Protein AF-A0A7L1NA66-F1 (afdb_monomer)

InterPro domains:
  IPR046466 Borealin, C-terminal [PF10512] (30-76)

Secondary structure (DSSP, 8-state):
-------------S-S--------TTS-----PPEEEEEBTTS-EEEEETTS-PPPPGGGB-HHHHHHHHHHHHH-

Nearest PDB structures (foldseek):
  6vw0-assembly1_J  TM=3.523E-01  e=4.925E+00  Mycobacterium tuberculosis
  9c3c-assembly1_d  TM=2.688E-01  e=2.893E+00  Oryctolagus cuniculus
  2myy-assembly1_A  TM=3.309E-01  e=9.577E+00  Mycobacterium marinum M
  8r3m-assembly1_J  TM=2.861E-01  e=8.384E+00  Mycolicibacterium smegmatis MC2 155

Structure (mmCIF, N/CA/C/O backbone):
data_AF-A0A7L1NA66-F1
#
_entry.id   AF-A0A7L1NA66-F1
#
loop_
_atom_site.group_PDB
_atom_site.id
_atom_site.type_symbol
_atom_site.label_atom_id
_atom_site.label_alt_id
_atom_site.label_comp_id
_atom_site.label_asym_id
_atom_site.label_entity_id
_atom_site.label_seq_id
_atom_site.pdbx_PDB_ins_code
_atom_site.Cartn_x
_atom_site.Cartn_y
_atom_site.Cartn_z
_atom_site.occupancy
_atom_site.B_iso_or_equiv
_atom_site.auth_seq_id
_atom_site.auth_comp_id
_atom_site.auth_asym_id
_atom_site.auth_atom_id
_atom_site.pdbx_PDB_model_num
ATOM 1 N N . ALA A 1 1 ? 15.228 11.703 36.496 1.00 41.34 1 ALA A N 1
ATOM 2 C CA . ALA A 1 1 ? 15.814 10.963 35.361 1.00 41.34 1 ALA A CA 1
ATOM 3 C C . ALA A 1 1 ? 14.854 11.019 34.175 1.00 41.34 1 ALA A C 1
ATOM 5 O O . ALA A 1 1 ? 13.756 10.488 34.269 1.00 41.34 1 ALA A O 1
ATOM 6 N N . ARG A 1 2 ? 15.223 11.714 33.095 1.00 29.23 2 ARG A N 1
ATOM 7 C CA . ARG A 1 2 ? 14.551 11.633 31.790 1.00 29.23 2 ARG A CA 1
ATOM 8 C C . ARG A 1 2 ? 15.650 11.479 30.743 1.00 29.23 2 ARG A C 1
ATOM 10 O O . ARG A 1 2 ? 16.411 12.416 30.537 1.00 29.23 2 ARG A O 1
ATOM 17 N N . LEU A 1 3 ? 15.771 10.294 30.147 1.00 40.97 3 LEU A N 1
ATOM 18 C CA . LEU A 1 3 ? 16.631 10.092 28.983 1.00 40.97 3 LEU A CA 1
ATOM 19 C C . LEU A 1 3 ? 15.873 10.596 27.756 1.00 40.97 3 LEU A C 1
ATOM 21 O O . LEU A 1 3 ? 14.933 9.955 27.293 1.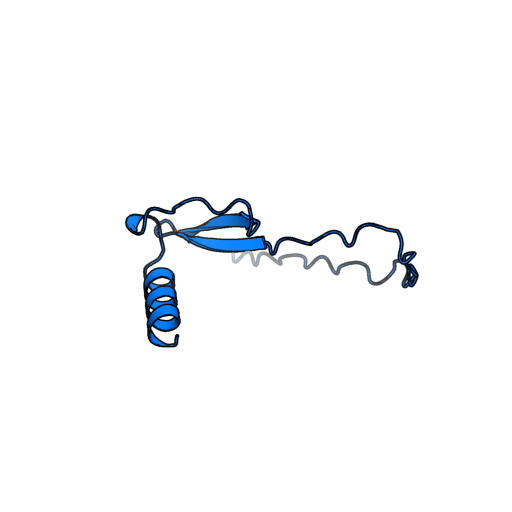00 40.97 3 LEU A O 1
ATOM 25 N N . GLN A 1 4 ? 16.262 11.762 27.251 1.00 44.22 4 GLN A N 1
ATOM 26 C CA . GLN A 1 4 ? 15.885 12.181 25.909 1.00 44.22 4 GLN A CA 1
ATOM 27 C C . GLN A 1 4 ? 16.799 11.435 24.932 1.00 44.22 4 GLN A C 1
ATOM 29 O O . GLN A 1 4 ? 17.993 11.715 24.850 1.00 44.22 4 GLN A O 1
ATOM 34 N N . GLN A 1 5 ? 16.255 10.435 24.236 1.00 45.00 5 GLN A N 1
ATOM 35 C CA . GLN A 1 5 ? 16.927 9.802 23.105 1.00 45.00 5 GLN A CA 1
ATOM 36 C C . GLN A 1 5 ? 16.953 10.792 21.939 1.00 45.00 5 GLN A C 1
ATOM 38 O O . GLN A 1 5 ? 16.003 10.918 21.169 1.00 45.00 5 GLN A O 1
ATOM 43 N N . THR A 1 6 ? 18.063 11.513 21.831 1.00 42.31 6 TH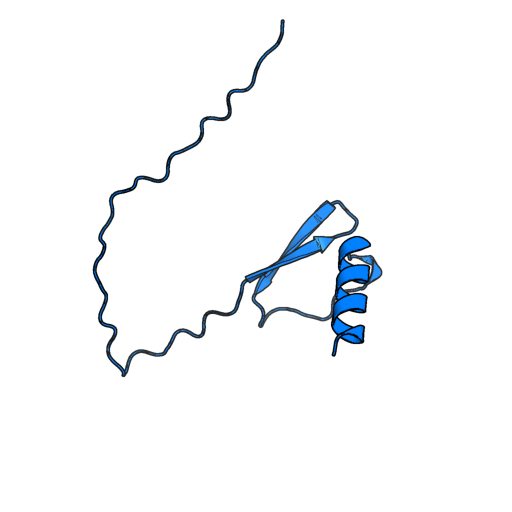R A N 1
ATOM 44 C CA . THR A 1 6 ? 18.443 12.258 20.634 1.00 42.31 6 THR A CA 1
ATOM 45 C C . THR A 1 6 ? 18.683 11.253 19.512 1.00 42.31 6 THR A C 1
ATOM 47 O O . THR A 1 6 ? 19.711 10.581 19.471 1.00 42.31 6 THR A O 1
ATOM 50 N N . VAL A 1 7 ? 17.719 11.121 18.603 1.00 47.28 7 VAL A N 1
ATOM 51 C CA . VAL A 1 7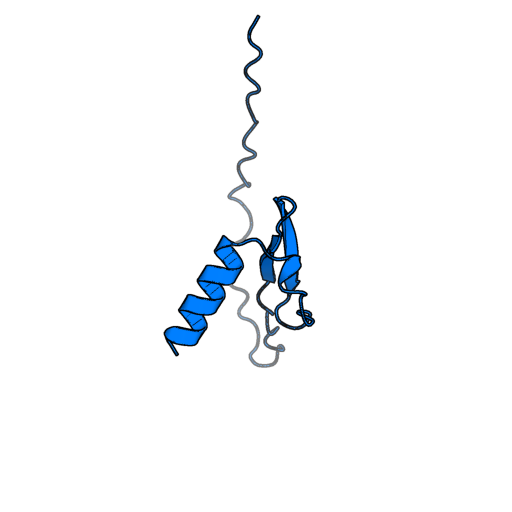 ? 17.919 10.410 17.338 1.00 47.28 7 VAL A CA 1
ATOM 52 C C . VAL A 1 7 ? 18.862 11.261 16.492 1.00 47.28 7 VAL A C 1
ATOM 54 O O . VAL A 1 7 ? 18.481 12.308 15.967 1.00 47.28 7 VAL A O 1
ATOM 57 N N . SER A 1 8 ? 20.115 10.823 16.394 1.00 47.09 8 SER A N 1
ATOM 58 C CA . SER A 1 8 ? 21.110 11.372 15.478 1.00 47.09 8 SER A CA 1
ATOM 59 C C . SER A 1 8 ? 20.587 11.270 14.046 1.00 47.09 8 SER A C 1
ATOM 61 O O . SER A 1 8 ? 20.616 10.208 13.428 1.00 47.09 8 SER A O 1
ATOM 63 N N . ARG A 1 9 ? 20.082 12.385 13.513 1.00 53.38 9 ARG A N 1
ATOM 64 C CA . ARG A 1 9 ? 19.735 12.528 12.097 1.00 53.38 9 ARG A CA 1
ATOM 65 C C . ARG A 1 9 ? 21.019 12.428 11.280 1.00 53.38 9 ARG A C 1
ATOM 67 O O . ARG A 1 9 ? 21.796 13.378 11.230 1.00 53.38 9 ARG A O 1
ATOM 74 N N . THR A 1 10 ? 21.240 11.292 10.631 1.00 48.66 10 THR A N 1
ATOM 75 C CA . THR A 1 10 ? 22.266 11.174 9.596 1.00 48.66 10 THR A CA 1
ATOM 76 C C . THR A 1 10 ? 21.854 12.071 8.431 1.00 48.66 10 THR A C 1
ATOM 78 O O . THR A 1 10 ? 20.889 11.795 7.723 1.00 48.66 10 THR A O 1
ATOM 81 N N . VAL A 1 11 ? 22.550 13.194 8.270 1.00 55.06 11 VAL A N 1
ATOM 82 C CA . VAL A 1 11 ? 22.444 14.044 7.082 1.00 55.06 11 VAL A CA 1
ATOM 83 C C . VAL A 1 11 ? 22.996 13.224 5.913 1.00 55.06 11 VAL A C 1
ATOM 85 O O . VAL A 1 11 ? 24.160 12.824 5.983 1.00 55.06 11 VAL A O 1
ATOM 88 N N . PRO A 1 12 ? 22.221 12.928 4.854 1.00 46.91 12 PRO A N 1
ATOM 89 C CA . PRO A 1 12 ? 22.799 12.289 3.686 1.00 46.91 12 PRO A CA 1
ATOM 90 C C . PRO A 1 12 ? 23.799 13.275 3.086 1.00 46.91 12 PRO A C 1
ATOM 92 O O . PRO A 1 12 ? 23.457 14.415 2.771 1.00 46.91 12 PRO A O 1
ATOM 95 N N . THR A 1 13 ? 25.057 12.848 3.002 1.00 51.88 13 THR A N 1
ATOM 96 C CA . THR A 1 13 ? 26.169 13.587 2.412 1.00 51.88 13 THR A CA 1
ATOM 97 C C . THR A 1 13 ? 25.759 14.149 1.050 1.00 51.88 13 THR A C 1
ATOM 99 O O . THR A 1 13 ? 25.723 13.441 0.045 1.00 51.88 13 THR A O 1
ATOM 102 N N . SER A 1 14 ? 25.443 15.445 1.021 1.00 59.66 14 SER A N 1
ATOM 103 C CA . SER A 1 14 ? 25.274 16.239 -0.194 1.00 59.66 14 SER A CA 1
ATOM 104 C C . SER A 1 14 ? 26.643 16.388 -0.851 1.00 59.66 14 SER A C 1
ATOM 106 O O . SER A 1 14 ? 27.356 17.364 -0.628 1.00 59.66 14 SER A O 1
ATOM 108 N N . GLY A 1 15 ? 27.049 15.379 -1.615 1.00 56.94 15 GLY A N 1
ATOM 109 C CA . GLY A 1 15 ? 28.369 15.375 -2.229 1.00 56.94 15 GLY A CA 1
ATOM 110 C C . GLY A 1 15 ? 28.676 14.105 -3.002 1.00 56.94 15 GLY A C 1
ATOM 111 O O . GLY A 1 15 ? 29.662 13.442 -2.701 1.00 56.94 15 GLY A O 1
ATOM 112 N N . ARG A 1 16 ? 27.869 13.748 -4.012 1.00 55.19 16 ARG A N 1
ATOM 113 C CA . ARG A 1 16 ? 28.358 12.843 -5.063 1.00 55.19 16 ARG A CA 1
ATOM 114 C C . ARG A 1 16 ? 27.659 13.052 -6.410 1.00 55.19 16 ARG A C 1
ATOM 116 O O . ARG A 1 16 ? 26.503 12.702 -6.588 1.00 55.19 16 ARG A O 1
ATOM 123 N N . ALA A 1 17 ? 28.430 13.643 -7.324 1.00 52.53 17 ALA A N 1
ATOM 124 C CA . ALA A 1 17 ? 28.326 13.648 -8.783 1.00 52.53 17 ALA A CA 1
ATOM 125 C C . ALA A 1 17 ? 26.930 13.842 -9.410 1.00 52.53 17 ALA A C 1
ATOM 127 O O . ALA A 1 17 ? 26.230 12.888 -9.739 1.00 52.53 17 ALA A O 1
ATOM 128 N N . ARG A 1 18 ? 26.618 15.094 -9.770 1.00 54.12 18 ARG A N 1
ATOM 129 C CA . ARG A 1 18 ? 25.651 15.414 -10.832 1.00 54.12 18 ARG A CA 1
ATOM 130 C C . ARG A 1 18 ? 26.284 15.130 -12.202 1.00 54.12 18 ARG A C 1
ATOM 132 O O . ARG A 1 18 ? 26.500 16.033 -13.000 1.00 54.12 18 ARG A O 1
ATOM 139 N N . GLY A 1 19 ? 26.641 13.874 -12.450 1.00 57.09 19 GLY A N 1
ATOM 140 C CA . GLY A 1 19 ? 26.938 13.407 -13.797 1.00 57.09 19 GLY A CA 1
ATOM 141 C C . GLY A 1 19 ? 25.609 13.202 -14.507 1.00 57.09 19 GLY A C 1
ATOM 142 O O . GLY A 1 19 ? 24.892 12.255 -14.192 1.00 57.09 19 GLY A O 1
ATOM 143 N N . MET A 1 20 ? 25.242 14.090 -15.432 1.00 59.56 20 MET A N 1
ATOM 144 C CA . MET A 1 20 ? 24.185 13.771 -16.390 1.00 59.56 20 MET A CA 1
ATOM 145 C C . MET A 1 20 ? 24.677 12.595 -17.234 1.00 59.56 20 MET A C 1
ATOM 147 O O . MET A 1 20 ? 25.399 12.774 -18.212 1.00 59.56 20 MET A O 1
ATOM 151 N N . LEU A 1 21 ? 24.309 11.379 -16.834 1.00 59.66 21 LEU A N 1
ATOM 152 C CA . LEU A 1 21 ? 24.396 10.201 -17.683 1.00 59.66 21 LEU A CA 1
ATOM 153 C C . LEU A 1 21 ? 23.424 10.427 -18.844 1.00 59.66 21 LEU A C 1
ATOM 155 O O . LEU A 1 21 ? 22.239 10.111 -18.751 1.00 59.66 21 LEU A O 1
ATOM 159 N N .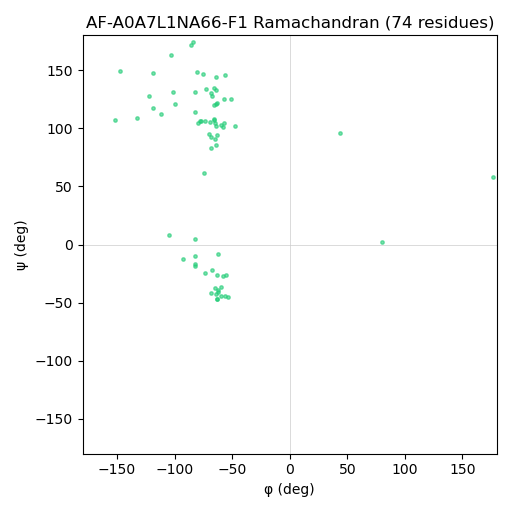 LEU A 1 22 ? 23.926 11.016 -19.931 1.00 62.03 22 LEU A N 1
ATOM 160 C CA . LEU A 1 22 ? 23.274 10.989 -21.235 1.00 62.03 22 LEU A CA 1
ATOM 161 C C . LEU A 1 22 ? 23.242 9.525 -21.675 1.00 62.03 22 LEU A C 1
ATOM 163 O O . LEU A 1 22 ? 24.166 9.008 -22.299 1.00 62.03 22 LEU A O 1
ATOM 167 N N . ARG A 1 23 ? 22.203 8.820 -21.233 1.00 59.34 23 ARG A N 1
ATOM 168 C CA . ARG A 1 23 ? 21.994 7.412 -21.540 1.00 59.34 23 ARG A CA 1
ATOM 169 C C . ARG A 1 23 ? 21.693 7.314 -23.038 1.00 59.34 23 ARG A C 1
ATOM 171 O O . ARG A 1 23 ? 20.843 8.042 -23.550 1.00 59.34 23 ARG A O 1
ATOM 178 N N . SER A 1 24 ? 22.421 6.457 -23.751 1.00 60.03 24 SER A N 1
ATOM 179 C CA . SER A 1 24 ? 22.196 6.229 -25.180 1.00 60.03 24 SER A CA 1
ATOM 180 C C . SER A 1 24 ? 20.745 5.796 -25.424 1.00 60.03 24 SER A C 1
ATOM 182 O O . SER A 1 24 ? 20.168 5.060 -24.622 1.00 60.03 24 SER A O 1
ATOM 184 N N . LYS A 1 25 ? 20.146 6.198 -26.555 1.00 60.38 25 LYS A N 1
ATOM 185 C CA . LYS A 1 25 ? 18.776 5.783 -26.934 1.00 60.38 25 LYS A CA 1
ATOM 186 C C . LYS A 1 25 ? 18.614 4.267 -27.144 1.00 60.38 25 LYS A C 1
ATOM 188 O O . LYS A 1 25 ? 17.500 3.795 -27.323 1.00 60.38 25 LYS A O 1
ATOM 193 N N . SER A 1 26 ? 19.719 3.522 -27.133 1.00 60.22 26 SER A N 1
ATOM 194 C CA . SER A 1 26 ? 19.786 2.063 -27.240 1.00 60.22 26 SER A CA 1
ATOM 195 C C . SER A 1 26 ? 19.787 1.340 -25.894 1.00 60.22 26 SER A C 1
ATOM 197 O O . SER A 1 26 ? 19.632 0.121 -25.860 1.00 60.22 26 SER A O 1
ATOM 199 N N . ALA A 1 27 ? 19.982 2.047 -24.779 1.00 60.69 27 ALA A N 1
ATOM 200 C CA . ALA A 1 27 ? 19.910 1.412 -23.477 1.00 60.69 27 ALA A CA 1
ATOM 201 C C . ALA A 1 27 ? 18.440 1.100 -23.161 1.00 60.69 27 ALA A C 1
ATOM 203 O O . ALA A 1 27 ? 17.602 1.998 -23.306 1.00 60.69 27 ALA A O 1
ATOM 204 N N . PRO A 1 28 ? 18.108 -0.113 -22.678 1.00 63.41 28 PRO A N 1
ATOM 205 C CA . PRO A 1 28 ? 16.761 -0.408 -22.226 1.00 63.41 28 PRO A CA 1
ATOM 206 C C . PRO A 1 28 ? 16.346 0.681 -21.241 1.00 63.41 28 PRO A C 1
ATOM 208 O O . PRO A 1 28 ? 17.081 0.969 -20.280 1.00 63.41 28 PRO A O 1
ATOM 211 N N . GLN A 1 29 ? 15.208 1.325 -21.513 1.00 63.22 29 GLN A N 1
ATOM 212 C CA . GLN A 1 29 ? 14.515 2.079 -20.484 1.00 63.22 29 GLN A CA 1
ATOM 213 C C . GLN A 1 29 ? 14.197 1.047 -19.414 1.00 63.22 29 GLN A C 1
ATOM 215 O O . GLN A 1 29 ? 13.339 0.189 -19.623 1.00 63.22 29 GLN A O 1
ATOM 220 N N . VAL A 1 30 ? 14.972 1.048 -18.329 1.00 63.84 30 VAL A N 1
ATOM 221 C CA . VAL A 1 3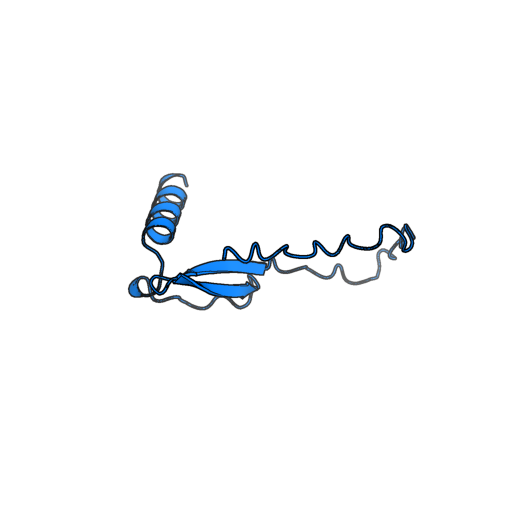0 ? 14.657 0.249 -17.152 1.00 63.84 30 VAL A CA 1
ATOM 222 C C . VAL A 1 30 ? 13.272 0.724 -16.750 1.00 63.84 30 VAL A C 1
ATOM 224 O O . VAL A 1 30 ? 13.109 1.860 -16.313 1.00 63.84 30 VAL A O 1
ATOM 227 N N . ARG A 1 31 ? 12.258 -0.096 -17.034 1.00 61.94 31 ARG A N 1
ATOM 228 C CA . ARG A 1 31 ? 10.889 0.169 -16.618 1.00 61.94 31 ARG A CA 1
ATOM 229 C C . ARG A 1 31 ? 10.906 0.014 -15.108 1.00 61.94 31 ARG A C 1
ATOM 231 O O . ARG A 1 31 ? 10.840 -1.101 -14.604 1.00 61.94 31 ARG A O 1
ATOM 238 N N . THR A 1 32 ? 11.121 1.115 -14.400 1.00 71.50 32 THR A N 1
ATOM 239 C CA . THR A 1 32 ? 11.086 1.113 -12.944 1.00 71.50 32 THR A CA 1
ATOM 240 C C . THR A 1 32 ? 9.657 0.795 -12.541 1.00 71.50 32 THR A C 1
ATOM 242 O O . THR A 1 32 ? 8.753 1.602 -12.748 1.00 71.50 32 THR A O 1
ATOM 245 N N . VAL A 1 33 ? 9.444 -0.409 -12.024 1.00 74.06 33 VAL A N 1
ATOM 246 C CA . VAL A 1 33 ? 8.176 -0.769 -11.401 1.00 74.06 33 VAL A CA 1
ATOM 247 C C . VAL A 1 33 ? 8.039 0.044 -10.111 1.00 74.06 33 VAL A C 1
ATOM 249 O O . VAL A 1 33 ? 8.998 0.112 -9.337 1.00 74.06 33 VAL A O 1
ATOM 252 N N . PRO A 1 34 ? 6.902 0.721 -9.883 1.00 81.12 34 PRO A N 1
ATOM 253 C CA . PRO A 1 34 ? 6.713 1.487 -8.662 1.00 81.12 34 PRO A CA 1
ATOM 254 C C . PRO A 1 34 ? 6.720 0.531 -7.470 1.00 81.12 34 PRO A C 1
ATOM 256 O O . PRO A 1 34 ? 6.053 -0.500 -7.499 1.00 81.12 34 PRO A O 1
ATOM 259 N N . PHE A 1 35 ? 7.472 0.871 -6.428 1.00 85.25 35 PHE A N 1
ATOM 260 C CA . PHE A 1 35 ? 7.341 0.207 -5.137 1.00 85.25 35 PHE A CA 1
ATOM 261 C C . PHE A 1 35 ? 6.171 0.830 -4.387 1.00 85.25 35 PHE A C 1
ATOM 263 O O . PHE A 1 35 ? 6.075 2.055 -4.287 1.00 85.25 35 PHE A O 1
ATOM 270 N N . VAL A 1 36 ? 5.292 -0.016 -3.865 1.00 87.56 36 VAL A N 1
ATOM 271 C CA . VAL A 1 36 ? 4.133 0.385 -3.074 1.00 87.56 36 VAL A CA 1
ATOM 272 C C . VAL A 1 36 ? 4.226 -0.205 -1.673 1.00 87.56 36 VAL A C 1
ATOM 274 O O . VAL A 1 36 ? 4.773 -1.288 -1.461 1.00 87.56 36 VAL A O 1
ATOM 277 N N . ASN A 1 37 ? 3.688 0.543 -0.718 1.00 90.94 37 ASN A N 1
ATOM 278 C CA . ASN A 1 37 ? 3.628 0.191 0.692 1.00 90.94 37 ASN A CA 1
ATOM 279 C C . ASN A 1 37 ? 2.155 0.111 1.081 1.00 90.94 37 ASN A C 1
ATOM 281 O O . ASN A 1 37 ? 1.455 1.119 0.996 1.00 90.94 37 ASN A O 1
ATOM 285 N N . ILE A 1 38 ? 1.693 -1.069 1.485 1.00 92.56 38 ILE A N 1
ATOM 286 C CA . ILE A 1 38 ? 0.289 -1.321 1.812 1.00 92.56 38 ILE A CA 1
ATOM 287 C C . ILE A 1 38 ? 0.187 -1.582 3.322 1.00 92.56 38 ILE A C 1
ATOM 289 O O . ILE A 1 38 ? 0.726 -2.589 3.791 1.00 92.56 38 ILE A O 1
ATOM 293 N N . PRO A 1 39 ? -0.450 -0.687 4.099 1.00 95.12 39 PRO A N 1
ATOM 294 C CA . PRO A 1 39 ? -0.653 -0.882 5.531 1.00 95.12 39 PRO A CA 1
ATOM 295 C C . PRO A 1 39 ? -1.586 -2.064 5.817 1.00 95.12 39 PRO A C 1
ATOM 297 O O . PRO A 1 39 ? -2.654 -2.195 5.212 1.00 95.12 39 PRO A O 1
ATOM 300 N N . LEU A 1 40 ? -1.201 -2.899 6.778 1.00 95.06 40 LEU A N 1
ATOM 301 C CA . LEU A 1 40 ? -1.970 -4.057 7.225 1.00 95.06 40 LEU A CA 1
ATOM 302 C C . LEU A 1 40 ? -2.669 -3.785 8.564 1.00 95.06 40 LEU A C 1
ATOM 304 O O . LEU A 1 40 ? -2.320 -2.856 9.300 1.00 95.06 40 LEU A O 1
ATOM 308 N N . ALA A 1 41 ? -3.657 -4.615 8.893 1.00 96.00 41 ALA A N 1
ATOM 309 C CA . ALA A 1 41 ? -4.427 -4.515 10.132 1.00 96.00 41 ALA A CA 1
ATOM 310 C C . ALA A 1 41 ? -3.570 -4.719 11.397 1.00 96.00 41 ALA A C 1
ATOM 312 O O . ALA A 1 41 ? -3.890 -4.180 12.454 1.00 96.00 41 ALA A O 1
ATOM 313 N N . ASP A 1 42 ? -2.458 -5.452 11.292 1.00 94.88 42 ASP A N 1
ATOM 314 C CA . ASP A 1 42 ? -1.519 -5.685 12.396 1.00 94.88 42 ASP A CA 1
ATOM 315 C C . ASP A 1 42 ? -0.516 -4.533 12.611 1.00 94.88 42 ASP A C 1
ATOM 317 O O . ASP A 1 42 ? 0.386 -4.638 13.444 1.00 94.88 42 ASP A O 1
ATOM 321 N N . GLY A 1 43 ? -0.656 -3.436 11.859 1.00 94.50 43 GLY A N 1
ATOM 322 C CA . GLY A 1 43 ? 0.232 -2.276 11.916 1.00 94.50 43 GLY A CA 1
ATOM 323 C C . GLY A 1 43 ? 1.544 -2.447 11.147 1.00 94.50 43 GLY A C 1
ATOM 324 O O . GLY A 1 43 ? 2.368 -1.530 11.157 1.00 94.50 43 GLY A O 1
ATOM 325 N N . LYS A 1 44 ? 1.762 -3.583 10.472 1.00 95.12 44 LYS A N 1
ATOM 326 C CA . LYS A 1 44 ? 2.892 -3.757 9.552 1.00 95.12 44 LYS A CA 1
ATOM 327 C C . LYS A 1 44 ? 2.565 -3.201 8.168 1.00 95.12 44 LYS A C 1
ATOM 329 O O . LYS A 1 44 ? 1.440 -2.812 7.864 1.00 95.12 44 LYS A O 1
ATOM 334 N N . THR A 1 45 ? 3.579 -3.212 7.311 1.00 93.88 45 THR A N 1
ATOM 335 C CA . THR A 1 45 ? 3.482 -2.778 5.920 1.00 93.88 45 THR A CA 1
ATOM 336 C C . THR A 1 45 ? 3.899 -3.916 5.004 1.00 93.88 45 THR A C 1
ATOM 338 O O . THR A 1 45 ? 4.991 -4.467 5.155 1.00 93.88 45 THR A O 1
ATOM 341 N N . LEU A 1 46 ? 3.054 -4.239 4.029 1.00 91.56 46 LEU A N 1
ATOM 342 C CA . LEU A 1 46 ? 3.436 -5.063 2.892 1.00 91.56 46 LEU A CA 1
ATOM 343 C C . LEU A 1 46 ? 4.126 -4.173 1.852 1.00 91.56 46 LEU A C 1
ATOM 345 O O . LEU A 1 46 ? 3.498 -3.291 1.266 1.00 91.56 46 LEU A O 1
ATOM 349 N N . CYS A 1 47 ? 5.417 -4.405 1.631 1.00 90.56 47 CYS A N 1
ATOM 350 C CA . CYS A 1 47 ? 6.212 -3.692 0.633 1.00 90.56 47 CYS A CA 1
ATOM 351 C C . CYS A 1 47 ? 6.335 -4.561 -0.620 1.00 90.56 47 CYS A C 1
ATOM 353 O O . CYS A 1 47 ? 6.850 -5.676 -0.542 1.00 90.56 47 CYS A O 1
ATOM 355 N N . THR A 1 48 ? 5.882 -4.071 -1.771 1.00 87.62 48 THR A N 1
ATOM 356 C CA . THR A 1 48 ? 5.876 -4.853 -3.016 1.00 87.62 48 THR A CA 1
ATOM 357 C C . THR A 1 48 ? 6.103 -3.961 -4.232 1.00 87.62 48 THR A C 1
ATOM 359 O O . THR A 1 48 ? 5.762 -2.777 -4.221 1.00 87.62 48 THR A O 1
ATOM 362 N N . ALA A 1 49 ? 6.727 -4.500 -5.275 1.00 86.12 49 ALA A N 1
ATOM 363 C CA . ALA A 1 49 ? 6.809 -3.820 -6.558 1.00 86.12 49 ALA A CA 1
ATOM 364 C C . ALA A 1 49 ? 5.494 -4.014 -7.322 1.00 86.12 49 ALA A C 1
ATOM 366 O O . ALA A 1 49 ? 4.864 -5.060 -7.217 1.00 86.12 49 ALA A O 1
ATOM 367 N N . GLY A 1 50 ? 5.089 -3.042 -8.142 1.00 77.44 50 GLY A N 1
ATOM 368 C CA . GLY A 1 50 ? 3.799 -3.074 -8.841 1.00 77.44 50 GLY A CA 1
ATOM 369 C C . GLY A 1 50 ? 3.552 -4.327 -9.695 1.00 77.44 50 GLY A C 1
ATOM 370 O O . GLY A 1 50 ? 2.402 -4.695 -9.898 1.00 77.44 50 GLY A O 1
ATOM 371 N N . GLY A 1 51 ? 4.613 -4.990 -10.170 1.00 77.38 51 GLY A N 1
ATOM 372 C CA . GLY A 1 51 ? 4.520 -6.253 -10.914 1.00 77.38 51 GLY A CA 1
ATOM 373 C C . GLY A 1 51 ? 4.393 -7.513 -10.047 1.00 77.38 51 GLY A C 1
ATOM 374 O O . GLY A 1 51 ? 3.974 -8.542 -10.562 1.00 77.38 51 GLY A O 1
ATOM 375 N N . ASP A 1 52 ? 4.707 -7.425 -8.753 1.00 82.75 52 ASP A N 1
ATOM 376 C CA . ASP A 1 52 ? 4.745 -8.548 -7.805 1.00 82.75 52 ASP A CA 1
ATOM 377 C C . ASP A 1 52 ? 3.529 -8.544 -6.852 1.00 82.75 52 ASP A C 1
ATOM 379 O O . ASP A 1 52 ? 3.468 -9.307 -5.879 1.00 82.75 52 ASP A O 1
ATOM 383 N N . ILE A 1 53 ? 2.550 -7.663 -7.098 1.00 85.12 53 ILE A N 1
ATOM 384 C CA . ILE A 1 53 ? 1.305 -7.585 -6.327 1.00 85.12 53 ILE A CA 1
ATOM 385 C C . ILE A 1 53 ? 0.417 -8.770 -6.710 1.00 85.12 53 ILE A C 1
ATOM 387 O O . ILE A 1 53 ? -0.185 -8.803 -7.780 1.00 85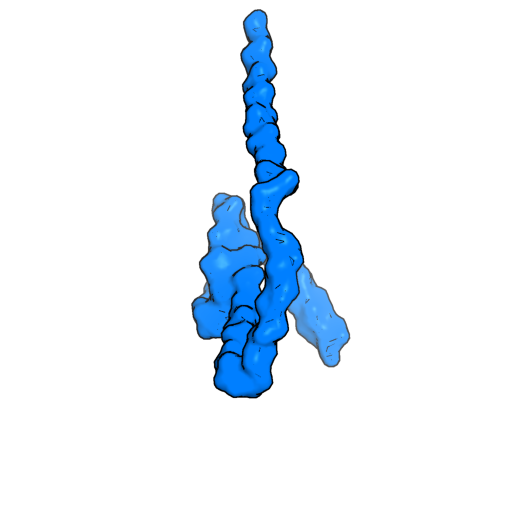.12 53 ILE A O 1
ATOM 391 N N . HIS A 1 54 ? 0.324 -9.735 -5.802 1.00 85.31 54 HIS A N 1
ATOM 392 C CA . HIS A 1 54 ? -0.639 -10.830 -5.877 1.00 85.31 54 HIS A CA 1
ATOM 393 C C . HIS A 1 54 ? -1.976 -10.401 -5.256 1.00 85.31 54 HIS A C 1
ATOM 395 O O . HIS A 1 54 ? -2.059 -9.348 -4.624 1.00 85.31 54 HIS A O 1
ATOM 401 N N . ASN A 1 55 ? -3.025 -11.218 -5.397 1.00 89.56 55 ASN A N 1
ATOM 402 C CA . ASN A 1 55 ? -4.280 -10.988 -4.682 1.00 89.56 55 ASN A CA 1
ATOM 403 C C . ASN A 1 55 ? -4.018 -10.932 -3.171 1.00 89.56 55 ASN A C 1
ATOM 405 O O . ASN A 1 55 ? -3.456 -11.861 -2.593 1.00 89.56 55 ASN A O 1
ATOM 409 N N . ILE A 1 56 ? -4.443 -9.837 -2.546 1.00 89.75 56 ILE A N 1
ATOM 410 C CA . ILE A 1 56 ? -4.324 -9.623 -1.106 1.00 89.75 56 ILE A CA 1
ATOM 411 C C . ILE A 1 56 ? -5.685 -9.913 -0.483 1.00 89.75 56 ILE A C 1
ATOM 413 O O . ILE A 1 56 ? -6.703 -9.405 -0.955 1.00 89.75 56 ILE A O 1
ATOM 417 N N . ASP A 1 57 ? -5.703 -10.720 0.576 1.00 92.25 57 ASP A N 1
ATOM 418 C CA . ASP A 1 57 ? -6.905 -10.896 1.384 1.00 92.25 57 ASP A CA 1
ATOM 419 C C . ASP A 1 57 ? -7.277 -9.556 2.028 1.00 92.25 57 ASP A C 1
ATOM 421 O O . ASP A 1 57 ? -6.489 -8.957 2.764 1.00 92.25 57 ASP A O 1
ATOM 425 N N . VAL A 1 58 ? -8.490 -9.086 1.746 1.00 92.50 58 VAL A N 1
ATOM 426 C CA . VAL A 1 58 ? -9.009 -7.814 2.252 1.00 92.50 58 VAL A CA 1
ATOM 427 C C . VAL A 1 58 ? -9.011 -7.758 3.782 1.00 92.50 58 VAL A C 1
ATOM 429 O O . VAL A 1 58 ? -8.865 -6.677 4.343 1.00 92.50 58 VAL A O 1
ATOM 432 N N . GLN A 1 59 ? -9.113 -8.905 4.463 1.00 92.75 59 GLN A N 1
ATOM 433 C CA . GLN A 1 59 ? -9.068 -8.985 5.928 1.00 92.75 59 GLN A CA 1
ATOM 434 C C . GLN A 1 59 ? -7.692 -8.622 6.506 1.00 92.75 59 GLN A C 1
ATOM 436 O O . GLN A 1 59 ? -7.595 -8.253 7.675 1.00 92.75 59 GLN A O 1
ATOM 441 N N . LEU A 1 60 ? -6.623 -8.717 5.708 1.00 94.19 60 LEU A N 1
ATOM 442 C CA . LEU A 1 60 ? -5.274 -8.339 6.132 1.00 94.19 60 LEU A CA 1
ATOM 443 C C . LEU A 1 60 ? -5.028 -6.834 6.012 1.00 94.19 60 LEU A C 1
ATOM 445 O O . LEU A 1 60 ? -4.086 -6.327 6.620 1.00 94.19 60 LEU A O 1
ATOM 449 N N . LEU A 1 61 ? -5.841 -6.119 5.234 1.00 95.31 61 LEU A N 1
ATOM 450 C CA . LEU A 1 61 ? -5.665 -4.693 4.997 1.00 95.31 61 LEU A CA 1
ATOM 451 C C . LEU A 1 61 ? -6.108 -3.870 6.203 1.00 95.31 61 LEU A C 1
ATOM 453 O O . LEU A 1 61 ? -7.066 -4.197 6.902 1.00 95.31 61 LEU A O 1
ATOM 457 N N . ASN A 1 62 ? -5.429 -2.748 6.415 1.00 95.94 62 ASN A N 1
ATOM 458 C CA . ASN A 1 62 ? -5.926 -1.738 7.334 1.00 95.94 62 ASN A CA 1
ATOM 459 C C . ASN A 1 62 ? -7.263 -1.157 6.818 1.00 95.94 62 ASN A C 1
ATOM 461 O O . ASN A 1 62 ? -7.436 -0.963 5.612 1.00 95.94 62 ASN A O 1
ATOM 465 N N . GLN A 1 63 ? -8.189 -0.836 7.729 1.00 94.62 63 GLN A N 1
ATOM 466 C CA . GLN A 1 63 ? -9.504 -0.280 7.391 1.00 94.62 63 GLN A CA 1
ATOM 467 C C . GLN A 1 63 ? -9.401 0.977 6.511 1.00 94.62 63 GLN A C 1
ATOM 469 O O . GLN A 1 63 ? -10.066 1.046 5.477 1.00 94.62 63 GLN A O 1
ATOM 474 N N . ASP A 1 64 ? -8.503 1.908 6.840 1.00 95.69 64 ASP A N 1
ATOM 475 C CA . ASP A 1 64 ? -8.306 3.144 6.077 1.00 95.69 64 ASP A CA 1
ATOM 476 C C . ASP A 1 64 ? -7.911 2.841 4.625 1.00 95.69 64 ASP A C 1
ATOM 478 O O . ASP A 1 64 ? -8.353 3.509 3.690 1.00 95.69 64 ASP A O 1
ATOM 482 N N . THR A 1 65 ? -7.111 1.791 4.419 1.00 94.25 65 THR A N 1
ATOM 483 C CA . THR A 1 65 ? -6.704 1.342 3.080 1.00 94.25 65 THR A CA 1
ATOM 484 C C . THR A 1 65 ? -7.890 0.773 2.306 1.00 94.25 65 THR A C 1
ATOM 486 O O . THR A 1 65 ? -8.068 1.102 1.134 1.00 94.25 65 THR A O 1
ATOM 489 N N . VAL A 1 66 ? -8.747 -0.020 2.957 1.00 95.06 66 VAL A N 1
ATOM 490 C CA . VAL A 1 66 ? -9.992 -0.52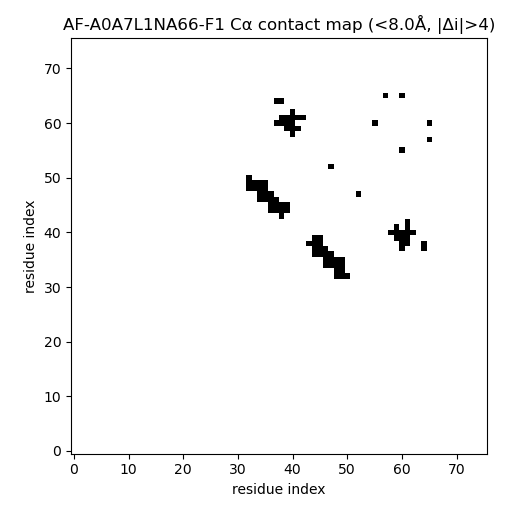5 2.351 1.00 95.06 66 VAL A CA 1
ATOM 491 C C . VAL A 1 66 ? -10.894 0.638 1.935 1.00 95.06 66 VAL A C 1
ATOM 493 O O . VAL A 1 66 ? -11.398 0.663 0.811 1.00 95.06 66 VAL A O 1
ATOM 496 N N . GLN A 1 67 ? -11.039 1.648 2.794 1.00 94.38 67 GLN A N 1
ATOM 497 C CA . GLN A 1 67 ? -11.836 2.832 2.487 1.00 94.38 67 GLN A CA 1
ATOM 498 C C . GLN A 1 67 ? -11.255 3.638 1.316 1.00 94.38 67 GLN A C 1
ATOM 500 O O . GLN A 1 67 ? -11.998 4.074 0.436 1.00 94.38 67 GLN A O 1
ATOM 505 N N . GLN A 1 68 ? -9.934 3.817 1.265 1.00 91.50 68 GLN A N 1
ATOM 506 C CA . GLN A 1 68 ? -9.269 4.492 0.147 1.00 91.50 68 GLN A CA 1
ATOM 507 C C . GLN A 1 68 ? -9.459 3.747 -1.180 1.00 91.50 68 GLN A C 1
ATOM 509 O O . GLN A 1 68 ? -9.691 4.392 -2.203 1.00 91.50 68 GLN A O 1
ATOM 514 N N . ILE A 1 69 ? -9.420 2.411 -1.168 1.00 92.00 69 ILE A N 1
ATOM 515 C CA . ILE A 1 69 ? -9.711 1.592 -2.353 1.00 92.00 69 ILE A CA 1
ATOM 516 C C . ILE A 1 69 ? -11.161 1.796 -2.801 1.00 92.00 69 ILE A C 1
ATOM 518 O O . ILE A 1 69 ? -11.397 2.042 -3.983 1.00 92.00 69 ILE A O 1
ATOM 522 N N . HIS A 1 70 ? -12.128 1.760 -1.878 1.00 92.31 70 HIS A N 1
ATOM 523 C CA . HIS A 1 70 ? -13.525 2.055 -2.207 1.00 92.31 70 HIS A CA 1
ATOM 524 C C . HIS A 1 70 ? -13.684 3.439 -2.842 1.00 92.31 70 HIS A C 1
ATOM 526 O O . HIS A 1 70 ? -14.357 3.566 -3.863 1.00 92.31 70 HIS A O 1
ATOM 532 N N . ASN A 1 71 ? -13.025 4.457 -2.286 1.00 92.75 71 ASN A N 1
ATOM 533 C CA . ASN A 1 71 ? -13.071 5.814 -2.827 1.00 92.75 71 ASN A CA 1
ATOM 534 C C . ASN A 1 71 ? -12.491 5.880 -4.246 1.00 92.75 71 ASN A C 1
ATOM 536 O O . ASN A 1 71 ? -13.064 6.546 -5.103 1.00 92.75 71 ASN A O 1
ATOM 540 N N . LEU A 1 72 ? -11.389 5.170 -4.504 1.00 90.88 72 LEU A N 1
ATOM 541 C CA . LEU A 1 72 ? -10.783 5.112 -5.831 1.00 90.88 72 LEU A CA 1
ATOM 542 C C . LEU A 1 72 ? -11.731 4.471 -6.850 1.00 90.88 72 LEU A C 1
ATOM 544 O O . LEU A 1 72 ? -11.935 5.031 -7.922 1.00 90.88 72 LEU A O 1
ATOM 548 N N . VAL A 1 73 ? -12.337 3.334 -6.503 1.00 87.88 73 VAL A N 1
ATOM 549 C CA . VAL A 1 73 ? -13.260 2.611 -7.392 1.00 87.88 73 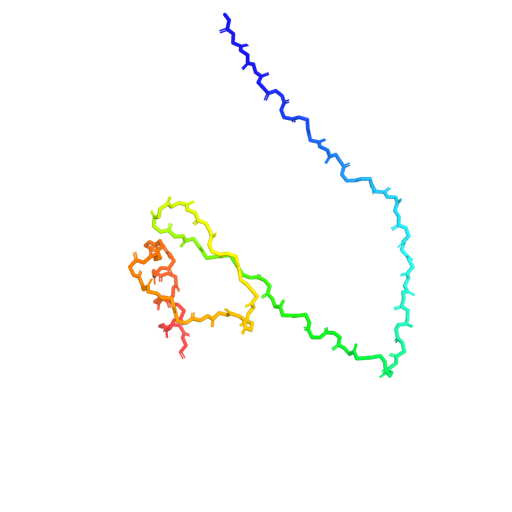VAL A CA 1
ATOM 550 C C . VAL A 1 73 ? -14.523 3.420 -7.678 1.00 87.88 73 VAL A C 1
ATOM 552 O O . VAL A 1 73 ? -15.005 3.397 -8.799 1.00 87.88 73 VAL A O 1
ATOM 555 N N . VAL A 1 74 ? -15.046 4.150 -6.692 1.00 85.88 74 VAL A N 1
ATOM 556 C CA . VAL A 1 74 ? -16.230 5.010 -6.870 1.00 85.88 74 VAL A CA 1
ATOM 557 C C . VAL A 1 74 ? -15.906 6.283 -7.664 1.00 85.88 74 VAL A C 1
ATOM 559 O O . VAL A 1 74 ? -16.800 6.876 -8.259 1.00 85.88 74 VAL A O 1
ATOM 562 N N . SER A 1 75 ? -14.643 6.723 -7.668 1.00 80.19 75 SER A N 1
ATOM 563 C CA . SER A 1 75 ? -14.196 7.901 -8.426 1.00 80.19 75 SER A CA 1
ATOM 564 C C . SER A 1 75 ? -13.900 7.637 -9.909 1.00 80.19 75 SER A C 1
ATOM 566 O O . SER A 1 75 ? -13.673 8.596 -10.649 1.00 80.19 75 SER A O 1
ATOM 568 N N . LEU A 1 76 ? -13.872 6.364 -10.318 1.00 58.75 76 LEU A N 1
ATOM 569 C CA . LEU A 1 76 ? -13.635 5.895 -11.688 1.00 58.75 76 LEU A CA 1
ATOM 570 C C . LEU A 1 76 ? -14.955 5.556 -12.386 1.00 58.75 76 LEU A C 1
ATOM 572 O O . LEU A 1 76 ? -15.030 5.824 -13.605 1.00 58.75 76 LEU A O 1
#

Radius of gyration: 20.33 Å; Cα contacts (8 Å, |Δi|>4): 45; chains: 1; bounding box: 45×27×63 Å

Solvent-accessible surface area (backbone atoms only — not comparable to full-atom values): 5274 Å² total; per-residue (Å²): 142,80,87,78,82,76,76,79,77,78,74,79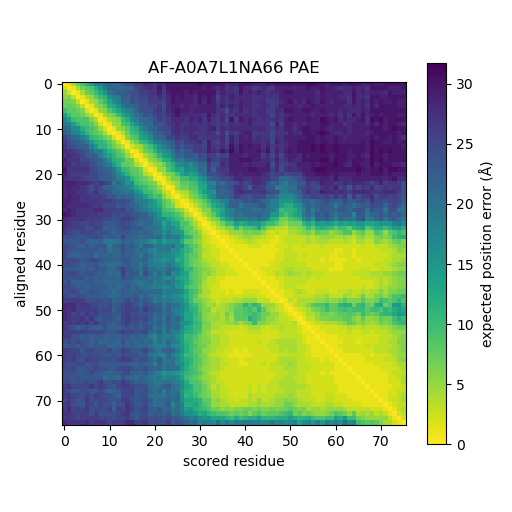,80,91,79,79,78,93,69,82,76,81,70,58,95,82,55,79,78,77,78,76,62,55,74,46,76,45,56,25,60,87,73,49,67,52,75,42,41,66,87,70,67,67,94,71,65,71,84,51,38,19,67,71,56,54,52,52,49,53,52,52,63,74,74,107

pLDDT: mean 74.51, std 19.03, range [29.23, 96.0]

Foldseek 3Di:
DDDDPDPPPDDPPPDDDPPPPPDPPPDPPPPQFDWDWFAFPVRHTDIDGNVGDDDDDPNGGDPVRVVVVVVVVVVD

Sequence (76 aa):
ARLQQTVSRTVPTSGRARGMLLRSKSAPQVRTVPFVNIPLADGKTLCTAGGDIHNIDVQLLNQDTVQQIHNLVVSL

Organism: Rhinopomastus cyanomelas (NCBI:txid113115)

Mean predicted aligned error: 15.64 Å